Protein AF-A0A7S0BDV6-F1 (afdb_monomer_lite)

Secondary structure (DSSP, 8-state):
---SSTT----TTT-TTSSTTSPPTTEESGGG-EEPTTEEE-TTS-EEE--GGGHHHHHHHHHHHHHHHHHHHHHHHS-HHHHHHHHHHHHHHHHHHHHHHHHH-

Organism: NCBI:txid73915

pLDDT: mean 75.34, std 11.68, range [45.03, 94.56]

Foldseek 3Di:
DPDDPPPQFQDCQFAVVRDQVHGDPQFDDRSSQDGHPQWDADPVRDTDGNDCVVCVVVVVVVVVVVVVVVVVVVVVPDDVVVVVVVVVVVVVVVVVVVVVVVVVD

Structure (mmCIF, N/CA/C/O backbone):
data_AF-A0A7S0BDV6-F1
#
_entry.id   AF-A0A7S0BDV6-F1
#
loop_
_atom_site.group_PDB
_atom_site.id
_atom_site.type_symbol
_atom_site.label_atom_id
_atom_site.label_alt_id
_atom_site.label_comp_id
_atom_site.label_asym_id
_atom_site.label_entity_id
_atom_site.label_seq_id
_atom_site.pdbx_PDB_ins_code
_atom_site.Cartn_x
_atom_site.Cartn_y
_atom_site.Cartn_z
_atom_site.occupancy
_atom_site.B_iso_or_equiv
_atom_site.auth_seq_id
_atom_site.auth_comp_id
_atom_site.auth_asym_id
_atom_site.auth_atom_id
_atom_site.pdbx_PDB_model_num
ATOM 1 N N . GLU A 1 1 ? 9.704 21.426 -44.679 1.00 45.03 1 GLU A N 1
ATOM 2 C CA . GLU A 1 1 ? 9.128 20.967 -43.394 1.00 45.03 1 GLU A CA 1
ATOM 3 C C . GLU A 1 1 ? 10.082 19.947 -42.760 1.00 45.03 1 GLU A C 1
ATOM 5 O O . GLU A 1 1 ? 9.771 18.767 -42.663 1.00 45.03 1 GLU A O 1
ATOM 10 N N . ASP A 1 2 ? 11.277 20.399 -42.366 1.00 48.59 2 ASP A N 1
ATOM 11 C CA . ASP A 1 2 ? 12.398 19.545 -41.936 1.00 48.59 2 ASP A CA 1
ATOM 12 C C . ASP A 1 2 ? 12.646 19.676 -40.431 1.00 48.59 2 ASP A C 1
ATOM 14 O O . ASP A 1 2 ? 13.488 20.452 -39.994 1.00 48.59 2 ASP A O 1
ATOM 18 N N . GLY A 1 3 ? 11.880 18.953 -39.611 1.00 45.69 3 GLY A N 1
ATOM 19 C CA . GLY A 1 3 ? 12.004 19.097 -38.153 1.00 45.69 3 GLY A CA 1
ATOM 20 C C . GLY A 1 3 ? 11.415 17.976 -37.303 1.00 45.69 3 GLY A C 1
ATOM 21 O O . GLY A 1 3 ? 11.022 18.232 -36.170 1.00 45.69 3 GLY A O 1
ATOM 22 N N . LYS A 1 4 ? 11.294 16.744 -37.821 1.00 52.22 4 LYS A N 1
ATOM 23 C CA . LYS A 1 4 ? 10.693 15.618 -37.070 1.00 52.22 4 LYS A CA 1
ATOM 24 C C . LYS A 1 4 ? 11.541 14.345 -36.968 1.00 52.22 4 LYS A C 1
ATOM 26 O O . LYS A 1 4 ? 11.059 13.366 -36.407 1.00 52.22 4 LYS A O 1
ATOM 31 N N . TYR A 1 5 ? 12.783 14.333 -37.455 1.00 54.34 5 TYR A N 1
ATOM 32 C CA . TYR A 1 5 ? 13.541 13.078 -37.610 1.00 54.34 5 TYR A CA 1
ATOM 33 C C . TYR A 1 5 ? 14.766 12.930 -36.694 1.00 54.34 5 TYR A C 1
ATOM 35 O O . TYR A 1 5 ? 15.249 11.814 -36.531 1.00 54.34 5 TYR A O 1
ATOM 43 N N . GLU A 1 6 ? 15.252 13.992 -36.041 1.00 48.59 6 GLU A N 1
ATOM 44 C CA . GLU A 1 6 ? 16.484 13.900 -35.230 1.00 48.59 6 GLU A CA 1
ATOM 45 C C . GLU A 1 6 ? 16.294 13.245 -33.848 1.00 48.59 6 GLU A C 1
ATOM 47 O O . GLU A 1 6 ? 17.263 12.802 -33.237 1.00 48.59 6 GLU A O 1
ATOM 52 N N . ALA A 1 7 ? 15.053 13.090 -33.372 1.00 54.34 7 ALA A N 1
ATOM 53 C CA . ALA A 1 7 ? 14.758 12.459 -32.078 1.00 54.34 7 ALA A CA 1
ATOM 54 C C . ALA A 1 7 ? 14.416 10.953 -32.163 1.00 54.34 7 ALA A C 1
ATOM 56 O O . ALA A 1 7 ? 14.113 10.333 -31.146 1.00 54.34 7 ALA A O 1
ATOM 57 N N . LEU A 1 8 ? 14.459 10.331 -33.349 1.00 60.16 8 LEU A N 1
ATOM 58 C CA . LEU A 1 8 ? 14.025 8.938 -33.565 1.00 60.16 8 LEU A CA 1
ATOM 59 C C . LEU A 1 8 ? 15.142 7.889 -33.425 1.00 60.16 8 LEU A C 1
ATOM 61 O O . LEU A 1 8 ? 15.150 6.865 -34.112 1.00 60.16 8 LEU A O 1
ATOM 65 N N . ARG A 1 9 ? 16.101 8.105 -32.521 1.00 64.94 9 ARG A N 1
ATOM 66 C CA . ARG A 1 9 ? 17.163 7.121 -32.284 1.00 64.94 9 ARG A CA 1
ATOM 67 C C . ARG A 1 9 ? 16.706 6.075 -31.267 1.00 64.94 9 ARG A C 1
ATOM 69 O O . ARG A 1 9 ? 16.666 6.332 -30.069 1.00 64.94 9 ARG A O 1
ATOM 76 N N . CYS A 1 10 ? 16.399 4.875 -31.753 1.00 65.75 10 CYS A N 1
ATOM 77 C CA . CYS A 1 10 ? 16.157 3.704 -30.908 1.00 65.75 10 CYS A CA 1
ATOM 78 C C . CYS A 1 10 ? 17.395 3.395 -30.060 1.00 65.75 10 CYS A C 1
ATOM 80 O O . CYS A 1 10 ? 18.454 3.061 -30.595 1.00 65.75 10 CYS A O 1
ATOM 82 N N . LEU A 1 11 ? 17.260 3.475 -28.735 1.00 70.94 11 LEU A N 1
ATOM 83 C CA . LEU A 1 11 ? 18.288 2.980 -27.826 1.00 70.94 11 LEU A CA 1
ATOM 84 C C . LEU A 1 11 ? 18.282 1.444 -27.850 1.00 70.94 11 LEU A C 1
ATOM 86 O O . LEU A 1 11 ? 17.205 0.845 -27.814 1.00 70.94 11 LEU A O 1
ATOM 90 N N . PRO A 1 12 ? 19.453 0.785 -27.818 1.00 66.75 12 PRO A N 1
ATOM 91 C CA . PRO A 1 12 ? 19.533 -0.678 -27.843 1.00 66.75 12 PRO A CA 1
ATOM 92 C C . PRO A 1 12 ? 18.791 -1.335 -26.665 1.00 66.75 12 PRO A C 1
ATOM 94 O O . PRO A 1 12 ? 18.235 -2.416 -26.817 1.00 66.75 12 PRO A O 1
ATOM 97 N N . LYS A 1 13 ? 18.693 -0.648 -25.514 1.00 66.56 13 LYS A N 1
ATOM 98 C CA . LYS A 1 13 ? 17.905 -1.085 -24.343 1.00 66.56 13 LYS A CA 1
ATOM 99 C C . LYS A 1 13 ? 16.378 -1.049 -24.550 1.00 66.56 13 LYS A C 1
ATOM 101 O O . LYS A 1 13 ? 15.644 -1.671 -23.789 1.00 66.56 13 LYS A O 1
ATOM 106 N N . HIS A 1 14 ? 15.894 -0.296 -25.536 1.00 71.19 14 HIS A N 1
ATOM 107 C CA . HIS A 1 14 ? 14.465 -0.099 -25.812 1.00 71.19 14 HIS A CA 1
ATOM 108 C C . HIS A 1 14 ? 14.020 -0.854 -27.073 1.00 71.19 14 HIS A C 1
ATOM 110 O O . HIS A 1 14 ? 12.895 -1.350 -27.126 1.00 71.19 14 HIS A O 1
ATOM 116 N N . CYS A 1 15 ? 14.919 -0.995 -28.054 1.00 72.69 15 CYS A N 1
ATOM 117 C CA . CYS A 1 15 ? 14.682 -1.680 -29.321 1.00 72.69 15 CYS A CA 1
ATOM 118 C C . CYS A 1 15 ? 15.789 -2.737 -29.550 1.00 72.69 15 CYS A C 1
ATOM 120 O O . CYS A 1 15 ? 16.870 -2.372 -30.022 1.00 72.69 15 CYS A O 1
ATOM 122 N N . PRO A 1 16 ? 15.557 -4.039 -29.286 1.00 68.38 16 PRO A N 1
ATOM 123 C CA . PRO A 1 16 ? 16.572 -5.091 -29.447 1.00 68.38 16 PRO A CA 1
ATOM 124 C C . PRO A 1 16 ? 17.097 -5.242 -30.887 1.00 68.38 16 PRO A C 1
ATOM 126 O O . PRO A 1 16 ? 18.193 -5.750 -31.094 1.00 68.38 16 PRO A O 1
ATOM 129 N N . ALA A 1 17 ? 16.346 -4.763 -31.887 1.00 63.97 17 ALA A N 1
ATOM 130 C CA . ALA A 1 17 ? 16.736 -4.775 -33.301 1.00 63.97 17 ALA A CA 1
ATOM 131 C C . ALA A 1 17 ? 17.107 -3.385 -33.861 1.00 63.97 17 ALA A C 1
ATOM 133 O O . ALA A 1 17 ? 17.221 -3.226 -35.077 1.00 63.97 17 ALA A O 1
ATOM 134 N N . GLY A 1 18 ? 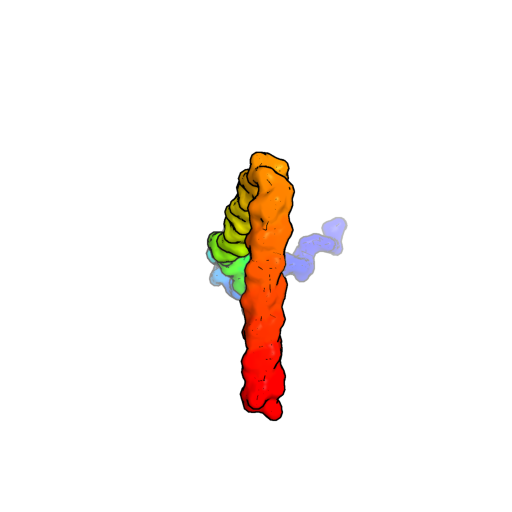17.202 -2.350 -33.013 1.00 62.88 18 GLY A N 1
ATOM 135 C CA . GLY A 1 18 ? 17.472 -0.967 -33.442 1.00 62.88 18 GLY A CA 1
ATOM 136 C C . GLY A 1 18 ? 16.384 -0.342 -34.328 1.00 62.88 18 GLY A C 1
ATOM 137 O O . GLY A 1 18 ? 16.574 0.747 -34.863 1.00 62.88 18 GLY A O 1
ATOM 138 N N . ARG A 1 19 ? 15.242 -1.022 -34.495 1.00 63.62 19 ARG A N 1
ATOM 139 C CA . ARG A 1 19 ? 14.101 -0.569 -35.296 1.00 63.62 19 ARG A CA 1
ATOM 140 C C . ARG A 1 19 ? 12.927 -0.224 -34.378 1.00 63.62 19 ARG A C 1
ATOM 142 O O . ARG A 1 19 ? 12.581 -1.056 -33.541 1.00 63.62 19 ARG A O 1
ATOM 149 N N . PRO A 1 20 ? 12.242 0.913 -34.594 1.00 59.88 20 PRO A N 1
ATOM 150 C CA . PRO A 1 20 ? 11.135 1.373 -33.745 1.00 59.88 20 PRO A CA 1
ATOM 151 C C . PRO A 1 20 ? 9.888 0.479 -33.791 1.00 59.88 20 PRO A C 1
ATOM 153 O O . PRO A 1 20 ? 8.949 0.710 -33.044 1.00 59.88 20 PRO A O 1
ATOM 156 N N . ARG A 1 21 ? 9.860 -0.537 -34.663 1.00 63.62 21 ARG A N 1
ATOM 157 C CA . ARG A 1 21 ? 8.742 -1.481 -34.792 1.00 63.62 21 ARG A CA 1
ATOM 158 C C . ARG A 1 21 ? 8.854 -2.701 -33.874 1.00 63.62 21 ARG A C 1
ATOM 160 O O . ARG A 1 21 ? 7.847 -3.345 -33.616 1.00 63.62 21 ARG A O 1
ATOM 167 N N . ASN A 1 22 ? 10.061 -3.018 -33.401 1.00 68.94 22 ASN A N 1
ATOM 168 C CA . ASN A 1 22 ? 10.328 -4.190 -32.569 1.00 68.94 22 ASN A CA 1
ATOM 169 C C . ASN A 1 22 ? 10.798 -3.710 -31.195 1.00 68.94 22 ASN A C 1
ATOM 171 O O . ASN A 1 22 ? 12.001 -3.562 -30.966 1.00 68.94 22 ASN A O 1
ATOM 175 N N . CYS A 1 23 ? 9.839 -3.421 -30.319 1.00 71.44 23 CYS A N 1
ATOM 176 C CA . CYS A 1 23 ? 10.102 -2.980 -28.955 1.00 71.44 23 CYS A CA 1
ATOM 177 C C . CYS A 1 23 ? 10.494 -4.141 -28.041 1.00 71.44 23 CYS A C 1
ATOM 179 O O . CYS A 1 23 ? 10.079 -5.280 -28.251 1.00 71.44 23 CYS A O 1
ATOM 181 N N . ALA A 1 24 ? 11.307 -3.839 -27.027 1.00 75.12 24 ALA A N 1
ATOM 182 C CA . ALA A 1 24 ? 11.562 -4.758 -25.924 1.00 75.12 24 ALA A CA 1
ATOM 183 C C . ALA A 1 24 ? 10.259 -5.079 -25.163 1.00 75.12 24 ALA A C 1
ATOM 185 O O . ALA A 1 24 ? 9.274 -4.343 -25.244 1.00 75.12 24 ALA A O 1
ATOM 186 N N . GLU A 1 25 ? 10.254 -6.185 -24.423 1.00 77.56 25 GLU A N 1
ATOM 187 C CA . GLU A 1 25 ? 9.083 -6.645 -23.677 1.00 77.56 25 GLU A CA 1
ATOM 188 C C . GLU A 1 25 ? 8.539 -5.561 -22.725 1.00 77.56 25 GLU A C 1
ATOM 190 O O . GLU A 1 25 ? 9.298 -4.841 -22.075 1.00 77.56 25 GLU A O 1
ATOM 195 N N . GLY A 1 26 ? 7.211 -5.403 -22.686 1.00 75.38 26 GLY A N 1
ATOM 196 C CA . GLY A 1 26 ? 6.547 -4.393 -21.853 1.00 75.38 26 GLY A CA 1
ATOM 197 C C . GLY A 1 26 ? 6.663 -2.947 -22.355 1.00 75.38 26 GLY A C 1
ATOM 198 O O . GLY A 1 26 ? 6.299 -2.031 -21.616 1.00 75.38 26 GLY A O 1
ATOM 199 N N . ARG A 1 27 ? 7.141 -2.713 -23.588 1.00 81.19 27 ARG A N 1
ATOM 200 C CA . ARG A 1 27 ? 7.266 -1.375 -24.196 1.00 81.19 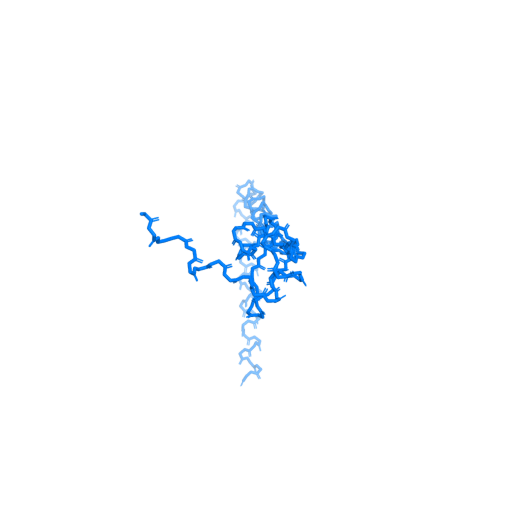27 ARG A CA 1
ATOM 201 C C . ARG A 1 27 ? 6.386 -1.178 -25.418 1.00 81.19 27 ARG A C 1
ATOM 203 O O . ARG A 1 27 ? 6.122 -2.116 -26.163 1.00 81.19 27 ARG A O 1
ATOM 210 N N . ASP A 1 28 ? 5.981 0.067 -25.623 1.00 81.50 28 ASP A N 1
ATOM 211 C CA . ASP A 1 28 ? 5.178 0.512 -26.759 1.00 81.50 28 ASP A CA 1
ATOM 212 C C . ASP A 1 28 ? 5.513 1.977 -27.113 1.00 81.50 28 ASP A C 1
ATOM 214 O O . ASP A 1 28 ? 6.340 2.620 -26.455 1.00 81.50 28 ASP A O 1
ATOM 218 N N . GLY A 1 29 ? 4.870 2.519 -28.145 1.00 74.88 29 GLY A N 1
ATOM 219 C CA . GLY A 1 29 ? 4.956 3.920 -28.553 1.00 74.88 29 GLY A CA 1
ATOM 220 C C . GLY A 1 29 ? 6.136 4.256 -29.466 1.00 74.88 29 GLY A C 1
ATOM 221 O O . GLY A 1 29 ? 6.909 3.401 -29.903 1.00 74.88 29 GLY A O 1
ATOM 222 N N . LEU A 1 30 ? 6.264 5.544 -29.796 1.00 72.19 30 LEU A N 1
ATOM 223 C CA . LEU A 1 30 ? 7.289 6.031 -30.720 1.00 72.19 30 LEU A CA 1
ATOM 224 C C . LEU A 1 30 ? 8.685 5.755 -30.133 1.00 72.19 30 LEU A C 1
ATOM 226 O O . LEU A 1 30 ? 8.992 6.195 -29.027 1.00 72.19 30 LEU A O 1
ATOM 230 N N . VAL A 1 31 ? 9.525 5.005 -30.859 1.00 72.44 31 VAL A N 1
ATOM 231 C CA . VAL A 1 31 ? 10.886 4.614 -30.419 1.00 72.44 31 VAL A CA 1
ATOM 232 C C . VAL A 1 31 ? 10.884 3.722 -29.159 1.00 72.44 31 VAL A C 1
ATOM 234 O O . VAL A 1 31 ? 11.907 3.575 -28.495 1.00 72.44 31 VAL A O 1
ATOM 237 N N . CYS A 1 32 ? 9.753 3.089 -28.820 1.00 74.25 32 CYS A N 1
ATOM 238 C CA . CYS A 1 32 ? 9.624 2.232 -27.634 1.00 74.25 32 CYS A CA 1
ATOM 239 C C . CYS A 1 32 ? 9.940 2.967 -26.314 1.00 74.25 32 CYS A C 1
ATOM 241 O O . CYS A 1 32 ? 10.391 2.354 -25.343 1.00 74.25 32 CYS A O 1
ATOM 243 N N . GLY A 1 33 ? 9.749 4.293 -26.291 1.00 75.25 33 GLY A N 1
ATOM 244 C CA . GLY A 1 33 ? 10.054 5.150 -25.142 1.00 75.25 33 GLY A CA 1
ATOM 245 C C . GLY A 1 33 ? 9.021 5.077 -24.016 1.00 75.25 33 GLY A C 1
ATOM 246 O O . GLY A 1 33 ? 9.284 5.561 -22.919 1.00 75.25 33 GLY A O 1
ATOM 247 N N . THR A 1 34 ? 7.863 4.459 -24.260 1.00 80.38 34 THR A N 1
ATOM 248 C CA . THR A 1 34 ? 6.784 4.324 -23.275 1.00 80.38 34 THR A CA 1
ATOM 249 C C . THR A 1 34 ? 6.638 2.885 -22.794 1.00 80.38 34 THR A C 1
ATOM 251 O O . THR A 1 34 ? 6.749 1.938 -23.574 1.00 80.38 34 THR A O 1
ATOM 254 N N . CYS A 1 35 ? 6.386 2.707 -21.496 1.00 82.19 35 CYS A N 1
ATOM 255 C CA . CYS A 1 35 ? 5.973 1.413 -20.961 1.00 82.19 35 CYS A CA 1
ATOM 256 C C . CYS A 1 35 ? 4.514 1.144 -21.342 1.00 82.19 35 CYS A C 1
ATOM 258 O O . CYS A 1 35 ? 3.688 2.058 -21.378 1.00 82.19 35 CYS A O 1
ATOM 260 N N . ARG A 1 36 ? 4.205 -0.115 -21.647 1.00 83.81 36 ARG A N 1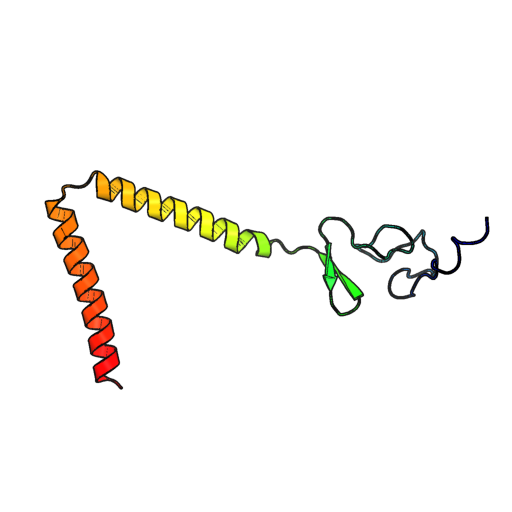
ATOM 261 C CA . ARG A 1 36 ? 2.848 -0.569 -21.954 1.00 83.81 36 ARG A CA 1
ATOM 262 C C . ARG A 1 36 ? 1.947 -0.397 -20.726 1.00 83.81 36 ARG A C 1
ATOM 264 O O . ARG A 1 36 ? 2.423 -0.408 -19.595 1.00 83.81 36 ARG A O 1
ATOM 271 N N . GLN A 1 37 ? 0.637 -0.272 -20.933 1.00 78.69 37 GLN A N 1
ATOM 272 C CA . GLN A 1 37 ? -0.323 -0.235 -19.828 1.00 78.69 37 GLN A CA 1
ATOM 273 C C . GLN A 1 37 ? -0.155 -1.468 -18.921 1.00 78.69 37 GLN A C 1
ATOM 275 O O . GLN A 1 37 ? -0.033 -2.588 -19.417 1.00 78.69 37 GLN A O 1
ATOM 280 N N . GLY A 1 38 ? -0.121 -1.246 -17.605 1.00 75.62 38 GLY A N 1
ATOM 281 C CA . GLY A 1 38 ? 0.205 -2.286 -16.624 1.00 75.62 38 GLY A CA 1
ATOM 282 C C . GLY A 1 38 ? 1.706 -2.506 -16.412 1.00 75.62 38 GLY A C 1
ATOM 283 O O . GLY A 1 38 ? 2.070 -3.475 -15.759 1.00 75.62 38 GLY A O 1
ATOM 284 N N . TYR A 1 39 ? 2.570 -1.636 -16.949 1.00 82.38 39 TYR A N 1
ATOM 285 C CA . TYR A 1 39 ? 4.007 -1.602 -16.675 1.00 82.38 39 TYR A CA 1
ATOM 286 C C . TYR A 1 39 ? 4.450 -0.189 -16.269 1.00 82.38 39 TYR A C 1
ATOM 288 O O . TYR A 1 39 ? 3.942 0.802 -16.796 1.00 82.38 39 TYR A O 1
ATOM 296 N N . PHE A 1 40 ? 5.443 -0.086 -15.386 1.00 81.56 40 PHE A N 1
ATOM 297 C CA . PHE A 1 40 ? 6.040 1.176 -14.944 1.00 81.56 40 PHE A CA 1
ATOM 298 C C . PHE A 1 40 ? 7.552 1.224 -15.232 1.00 81.56 40 PHE A C 1
ATOM 300 O O . PHE A 1 40 ? 8.213 0.178 -15.233 1.00 81.56 40 PHE A O 1
ATOM 307 N N . PRO A 1 41 ? 8.119 2.415 -15.507 1.00 80.69 41 PRO A N 1
ATOM 308 C CA . PRO A 1 41 ? 9.553 2.574 -15.722 1.00 80.69 41 PRO A CA 1
ATOM 309 C C . PRO A 1 41 ? 10.326 2.497 -14.398 1.00 80.69 41 PRO A C 1
ATOM 311 O O . PRO A 1 41 ? 9.935 3.099 -13.402 1.00 80.69 41 PRO A O 1
ATOM 314 N N . VAL A 1 42 ? 11.452 1.789 -14.409 1.00 79.81 42 VAL A N 1
ATOM 315 C CA . VAL A 1 42 ? 12.404 1.675 -13.290 1.00 79.81 42 VAL A CA 1
ATOM 316 C C . VAL A 1 42 ? 13.670 2.479 -13.611 1.00 79.81 42 VAL A C 1
ATOM 318 O O . VAL A 1 42 ? 13.947 2.721 -14.787 1.00 79.81 42 VAL A O 1
ATOM 321 N N . GLU A 1 43 ? 14.460 2.864 -12.602 1.00 76.19 43 GLU A N 1
ATOM 322 C CA . GLU A 1 43 ? 15.699 3.657 -12.758 1.00 76.19 43 GLU A CA 1
ATOM 323 C C . GLU A 1 43 ? 16.675 3.098 -13.809 1.00 76.19 43 GLU A C 1
ATOM 325 O O . GLU A 1 43 ? 17.299 3.862 -14.543 1.00 76.19 43 GLU A O 1
ATOM 330 N N . ASP A 1 44 ? 16.735 1.773 -13.978 1.00 72.06 44 ASP A N 1
ATOM 331 C CA . ASP A 1 44 ? 17.576 1.112 -14.990 1.00 72.06 44 ASP A CA 1
ATOM 332 C C . ASP A 1 44 ? 17.131 1.360 -16.445 1.00 72.06 44 ASP A C 1
ATOM 334 O O . ASP A 1 44 ? 17.766 0.894 -17.405 1.00 72.06 44 ASP A O 1
ATOM 338 N N . GLY A 1 45 ? 16.011 2.061 -16.626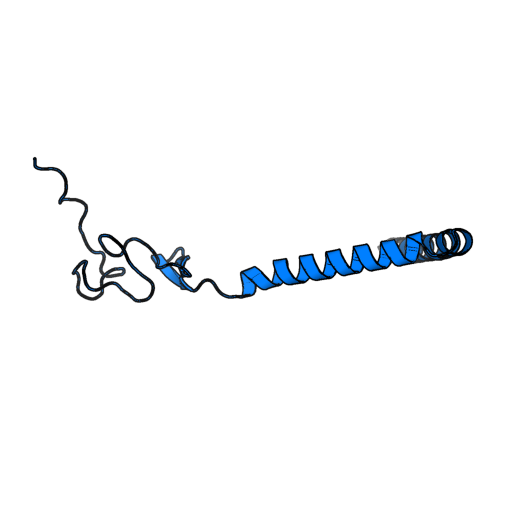 1.00 71.44 45 GLY A N 1
ATOM 339 C CA . GLY A 1 45 ? 15.362 2.265 -17.908 1.00 71.44 45 GLY A CA 1
ATOM 340 C C . GLY A 1 45 ? 14.731 0.978 -18.428 1.00 71.44 45 GLY A C 1
ATOM 341 O O . GLY A 1 45 ? 14.695 0.780 -19.640 1.00 71.44 45 GLY A O 1
ATOM 342 N N . THR A 1 46 ? 14.253 0.090 -17.553 1.00 79.31 46 THR A N 1
ATOM 343 C CA . THR A 1 46 ? 13.437 -1.089 -17.902 1.00 79.31 46 THR A CA 1
ATOM 344 C C . THR A 1 46 ? 11.982 -0.861 -17.496 1.00 79.31 46 THR A C 1
ATOM 346 O O . THR A 1 46 ? 11.706 -0.050 -16.616 1.00 79.31 46 THR A O 1
ATOM 349 N N . CYS A 1 47 ? 11.047 -1.539 -18.162 1.00 80.62 47 CYS A N 1
ATOM 350 C CA . CYS A 1 47 ? 9.636 -1.520 -17.784 1.00 80.62 47 CYS A CA 1
ATOM 351 C C . CYS A 1 47 ? 9.334 -2.783 -16.978 1.00 80.62 47 CYS A C 1
ATOM 353 O O . CYS A 1 47 ? 9.535 -3.887 -17.483 1.00 80.62 47 CYS A O 1
ATOM 355 N N . LYS A 1 48 ? 8.859 -2.630 -15.741 1.00 83.06 48 LYS A N 1
ATOM 356 C CA . LYS A 1 48 ? 8.405 -3.751 -14.905 1.00 83.06 48 LYS A CA 1
ATOM 357 C C . LYS A 1 48 ? 6.883 -3.798 -14.855 1.00 83.06 48 LYS A C 1
ATOM 359 O O . LYS A 1 48 ? 6.271 -2.734 -14.918 1.00 83.06 48 LYS A O 1
ATOM 364 N N . PRO A 1 49 ? 6.269 -4.989 -14.760 1.00 82.00 49 PRO A N 1
ATOM 365 C CA . PRO A 1 49 ? 4.828 -5.090 -14.586 1.00 82.00 49 PRO A CA 1
ATOM 366 C C . PRO A 1 49 ? 4.420 -4.439 -13.261 1.00 82.00 49 PRO A C 1
ATOM 368 O O . PRO A 1 49 ? 5.123 -4.576 -12.261 1.00 82.00 49 PRO A O 1
ATOM 371 N N . CYS A 1 50 ? 3.294 -3.728 -13.263 1.00 74.38 50 CYS A N 1
ATOM 372 C CA . CYS A 1 50 ? 2.611 -3.304 -12.049 1.00 74.38 50 CYS A CA 1
ATOM 373 C C . CYS A 1 50 ? 2.235 -4.567 -11.275 1.00 74.38 50 CYS A C 1
ATOM 375 O O . CYS A 1 50 ? 1.386 -5.343 -11.719 1.00 74.38 50 CYS A O 1
ATOM 377 N N . ASP A 1 51 ? 2.923 -4.802 -10.166 1.00 67.38 51 ASP A N 1
ATOM 378 C CA . ASP A 1 51 ? 2.717 -5.994 -9.363 1.00 67.38 51 ASP A CA 1
ATOM 379 C C . ASP A 1 51 ? 1.465 -5.798 -8.492 1.00 67.38 51 ASP A C 1
ATOM 381 O O . ASP A 1 51 ? 1.195 -4.703 -7.993 1.00 67.38 51 ASP A O 1
ATOM 385 N N . GLY A 1 52 ? 0.657 -6.845 -8.317 1.00 62.59 52 GLY A N 1
ATOM 386 C CA . GLY A 1 52 ? -0.664 -6.752 -7.666 1.00 62.59 52 GLY A CA 1
ATOM 387 C C . GLY A 1 52 ? -0.620 -6.326 -6.190 1.00 62.59 52 GLY A C 1
ATOM 388 O O . GLY A 1 52 ? -1.658 -6.071 -5.579 1.00 62.59 52 GLY A O 1
ATOM 389 N N . VAL A 1 53 ? 0.581 -6.226 -5.620 1.00 58.53 53 VAL A N 1
ATOM 390 C CA . VAL A 1 53 ? 0.848 -5.732 -4.267 1.00 58.53 53 VAL A CA 1
ATOM 391 C C . VAL A 1 53 ? 0.441 -4.276 -4.056 1.00 58.53 53 VAL A C 1
ATOM 393 O O . VAL A 1 53 ? 0.143 -3.934 -2.918 1.00 58.53 53 VAL A O 1
ATOM 396 N N . ASP A 1 54 ? 0.305 -3.454 -5.102 1.00 62.91 54 ASP A N 1
ATOM 397 C CA . ASP A 1 54 ? -0.219 -2.084 -4.958 1.00 62.91 54 ASP A CA 1
ATOM 398 C C . ASP A 1 54 ? -1.709 -2.057 -4.560 1.00 62.91 54 ASP A C 1
ATOM 400 O O . ASP A 1 54 ? -2.182 -1.114 -3.921 1.00 62.91 54 ASP A O 1
ATOM 404 N N . PHE A 1 55 ? -2.461 -3.123 -4.862 1.00 64.62 55 PHE A N 1
ATOM 405 C CA . PHE A 1 55 ? -3.871 -3.252 -4.477 1.00 64.62 55 PHE A CA 1
ATOM 406 C C . PHE A 1 55 ? -4.063 -3.826 -3.073 1.00 64.62 55 PHE A C 1
ATOM 408 O O . PHE A 1 55 ? -5.109 -3.612 -2.460 1.00 64.62 55 PHE A O 1
ATOM 415 N N . LEU A 1 56 ? -3.064 -4.530 -2.541 1.00 77.00 56 LEU A N 1
ATOM 416 C CA . LEU A 1 56 ? -3.126 -5.149 -1.221 1.00 77.00 56 LEU A CA 1
ATOM 417 C C . LEU A 1 56 ? -3.324 -4.135 -0.074 1.00 77.00 56 LEU A C 1
ATOM 419 O O . LEU A 1 56 ? -4.226 -4.357 0.737 1.00 77.00 56 LEU A O 1
ATOM 423 N N . PRO A 1 57 ? -2.578 -3.011 0.015 1.00 79.50 57 PRO A N 1
ATOM 424 C CA . PRO A 1 57 ? -2.801 -2.026 1.071 1.00 79.50 57 PRO A CA 1
ATOM 425 C C . PRO A 1 57 ? -4.162 -1.335 0.930 1.00 79.50 57 PRO A C 1
ATOM 427 O O . PRO A 1 57 ? -4.816 -1.076 1.937 1.00 79.50 57 PRO A O 1
ATOM 430 N N . ALA A 1 58 ? -4.639 -1.099 -0.297 1.00 79.88 58 ALA A N 1
ATOM 431 C CA . ALA A 1 58 ? -5.965 -0.530 -0.537 1.00 79.88 58 ALA A CA 1
ATOM 432 C C . ALA A 1 58 ? -7.095 -1.497 -0.127 1.00 79.88 58 ALA A C 1
ATOM 434 O O . ALA A 1 58 ? -8.072 -1.093 0.510 1.00 79.88 58 ALA A O 1
ATOM 435 N N . ALA A 1 59 ? -6.952 -2.788 -0.431 1.00 84.56 59 ALA A N 1
ATOM 436 C CA . ALA A 1 59 ? -7.889 -3.828 -0.015 1.00 84.56 59 ALA A CA 1
ATOM 437 C C . ALA A 1 59 ? -7.906 -4.003 1.515 1.00 84.56 59 ALA A C 1
ATOM 439 O O . ALA A 1 59 ? -8.968 -4.084 2.126 1.00 84.56 59 ALA A O 1
ATOM 440 N N . LEU A 1 60 ? -6.741 -3.988 2.165 1.00 89.38 60 LEU A N 1
ATOM 441 C CA . LEU A 1 60 ? -6.660 -4.055 3.626 1.00 89.38 60 LEU A CA 1
ATOM 442 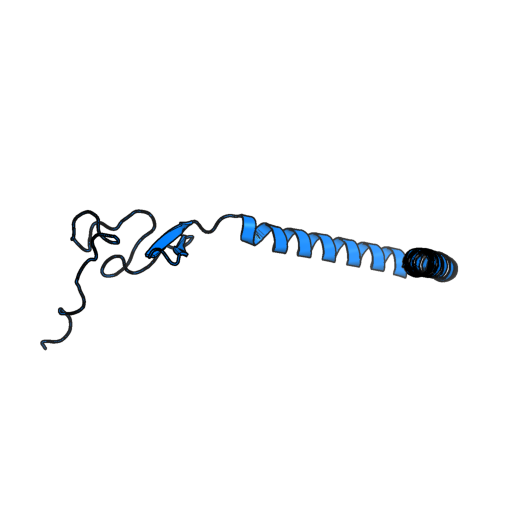C C . LEU A 1 60 ? -7.270 -2.819 4.293 1.00 89.38 60 LEU A C 1
ATOM 444 O O . LEU A 1 60 ? -8.024 -2.959 5.254 1.00 89.38 60 LEU A O 1
ATOM 448 N N . ALA A 1 61 ? -6.996 -1.620 3.772 1.00 89.88 61 ALA A N 1
ATOM 449 C CA . ALA A 1 61 ? -7.556 -0.380 4.303 1.00 89.88 61 ALA A CA 1
ATOM 450 C C . ALA A 1 61 ? -9.087 -0.346 4.189 1.00 89.88 61 ALA A C 1
ATOM 452 O O . ALA A 1 61 ? -9.771 0.048 5.134 1.00 89.88 61 ALA A O 1
ATOM 453 N N . THR A 1 62 ? -9.636 -0.803 3.062 1.00 90.31 62 THR A N 1
ATOM 454 C CA . THR A 1 62 ? -11.092 -0.883 2.866 1.00 90.31 62 THR A CA 1
ATOM 455 C C . THR A 1 62 ? -11.741 -1.895 3.807 1.00 90.31 62 THR A C 1
ATOM 457 O O . THR A 1 62 ? -12.746 -1.572 4.438 1.00 90.31 62 THR A O 1
ATOM 460 N N . VAL A 1 63 ? -11.145 -3.077 3.989 1.00 94.56 63 VAL A N 1
ATOM 461 C CA . VAL A 1 63 ? -11.625 -4.068 4.967 1.00 94.56 63 VAL A CA 1
ATOM 462 C C . VAL A 1 63 ? -11.557 -3.517 6.395 1.00 94.56 63 VAL A C 1
ATOM 464 O O . VAL A 1 63 ? -12.534 -3.620 7.134 1.00 94.56 63 VAL A O 1
ATOM 467 N N . ALA A 1 64 ? -10.447 -2.884 6.781 1.00 93.69 64 ALA A N 1
ATOM 468 C CA . ALA A 1 64 ? -10.284 -2.292 8.108 1.00 93.69 64 ALA A CA 1
ATOM 469 C C . ALA A 1 64 ? -11.320 -1.190 8.381 1.00 93.69 64 ALA A C 1
ATOM 471 O O . ALA A 1 64 ? -11.897 -1.139 9.466 1.00 93.69 64 ALA A O 1
ATOM 472 N N . PHE A 1 65 ? -11.601 -0.343 7.387 1.00 93.81 65 PHE A N 1
ATOM 473 C CA . PHE A 1 65 ? -12.624 0.693 7.492 1.00 93.81 65 PHE A CA 1
ATOM 474 C C . PHE A 1 65 ? -14.024 0.101 7.689 1.00 93.81 65 PHE A C 1
ATOM 476 O O . PHE A 1 65 ? -14.755 0.539 8.576 1.00 93.81 65 PHE A O 1
ATOM 483 N N . LEU A 1 66 ? -14.386 -0.930 6.918 1.00 92.75 66 LEU A N 1
ATOM 484 C CA . LEU A 1 66 ? -15.674 -1.614 7.070 1.00 92.75 66 LEU A CA 1
ATOM 485 C C . LEU A 1 66 ? -15.819 -2.247 8.456 1.00 92.75 66 LEU A C 1
ATOM 487 O O . LEU A 1 66 ? -16.858 -2.090 9.093 1.00 92.75 66 LEU A O 1
ATOM 491 N N . LEU A 1 67 ? -14.766 -2.902 8.954 1.00 92.88 67 LEU A N 1
ATOM 492 C CA . LEU A 1 67 ? -14.751 -3.467 10.302 1.00 92.88 67 LEU A CA 1
ATOM 493 C C . LEU A 1 67 ? -14.940 -2.390 11.370 1.00 92.88 67 LEU A C 1
ATOM 495 O O . LEU A 1 67 ? -15.746 -2.571 12.279 1.00 92.88 67 LEU A O 1
ATOM 499 N N . LEU A 1 68 ? -14.247 -1.258 11.243 1.00 91.31 68 LEU A N 1
ATOM 500 C CA . LEU A 1 68 ? -14.374 -0.138 12.172 1.00 91.31 68 LEU A CA 1
ATOM 501 C C . LEU A 1 68 ? -15.804 0.413 12.185 1.00 91.31 68 LEU A C 1
ATOM 503 O O . LEU A 1 68 ? -16.374 0.601 13.257 1.00 91.31 68 LEU A O 1
ATOM 507 N N . VAL A 1 69 ? -16.417 0.606 11.015 1.00 88.94 69 VAL A N 1
ATOM 508 C CA . VAL A 1 69 ? -17.814 1.053 10.906 1.00 88.94 69 VAL A CA 1
ATOM 509 C C . VAL A 1 69 ? -18.772 0.032 11.521 1.00 88.94 69 VAL A C 1
ATOM 511 O O . VAL A 1 69 ? -19.661 0.421 12.273 1.00 88.94 69 VAL A O 1
ATOM 514 N N . CYS A 1 70 ? -18.580 -1.266 11.270 1.00 87.44 70 CYS A N 1
ATOM 515 C CA . CYS A 1 70 ? -19.382 -2.320 11.893 1.00 87.44 70 CYS A CA 1
ATOM 516 C C . CYS A 1 70 ? -19.264 -2.300 13.421 1.00 87.44 70 CYS A C 1
ATOM 518 O O . CYS A 1 70 ? -20.279 -2.372 14.112 1.00 87.44 70 CYS A O 1
ATOM 520 N N . VAL A 1 71 ? -18.046 -2.162 13.955 1.00 87.12 71 VAL A N 1
ATOM 521 C CA . VAL A 1 71 ? -17.810 -2.058 15.400 1.00 87.12 71 VAL A CA 1
ATOM 522 C C . VAL A 1 71 ? -18.511 -0.829 15.966 1.00 87.12 71 VAL A C 1
ATOM 524 O O . VAL A 1 71 ? -19.233 -0.965 16.948 1.00 87.12 71 VAL A O 1
ATOM 527 N N . LEU A 1 72 ? -18.370 0.339 15.332 1.00 84.06 72 LEU A N 1
ATOM 528 C CA . LEU A 1 72 ? -19.045 1.567 15.757 1.00 84.06 72 LEU A CA 1
ATOM 529 C C . LEU A 1 72 ? -20.569 1.454 15.688 1.00 84.06 72 LEU A C 1
ATOM 531 O O . LEU A 1 72 ? -21.246 1.985 16.559 1.00 84.06 72 LEU A O 1
ATOM 535 N N . PHE A 1 73 ? -21.117 0.757 14.693 1.00 84.31 73 PHE A N 1
ATOM 536 C CA . PHE A 1 73 ? -22.560 0.565 14.551 1.00 84.31 73 PHE A CA 1
ATOM 537 C C . PHE A 1 73 ? -2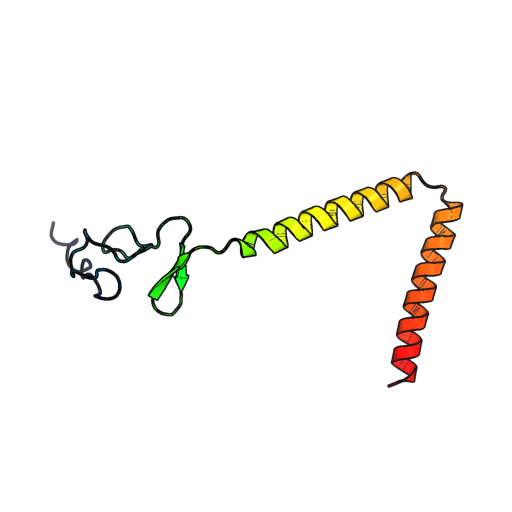3.122 -0.349 15.645 1.00 84.31 73 PHE A C 1
ATOM 539 O O . PHE A 1 73 ? -24.130 -0.027 16.272 1.00 84.31 73 PHE A O 1
ATOM 546 N N . VAL A 1 74 ? -22.433 -1.460 15.929 1.00 84.25 74 VAL A N 1
ATOM 547 C CA . VAL A 1 74 ? -22.770 -2.349 17.053 1.00 84.25 74 VAL A CA 1
ATOM 548 C C . VAL A 1 74 ? -22.609 -1.615 18.381 1.00 84.25 74 VAL A C 1
ATOM 550 O O . VAL A 1 74 ? -23.446 -1.765 19.264 1.00 84.25 74 VAL A O 1
ATOM 553 N N . TRP A 1 75 ? -21.572 -0.786 18.513 1.00 74.62 75 TRP A N 1
ATOM 554 C CA . TRP A 1 75 ? -21.377 0.059 19.684 1.00 74.62 75 TRP A CA 1
ATOM 555 C C . TRP A 1 75 ? -22.500 1.073 19.842 1.00 74.62 75 TRP A C 1
ATOM 557 O O . TRP A 1 75 ? -23.059 1.147 20.925 1.00 74.62 75 TRP A O 1
ATOM 567 N N . ALA A 1 76 ? -22.873 1.806 18.794 1.00 77.75 76 ALA A N 1
ATOM 568 C CA . ALA A 1 76 ? -23.924 2.820 18.838 1.00 77.75 76 ALA A CA 1
ATOM 569 C C . ALA A 1 76 ? -25.298 2.238 19.208 1.00 77.75 76 ALA A C 1
ATOM 571 O O . ALA A 1 76 ? -26.090 2.920 19.853 1.00 77.75 76 ALA A O 1
ATOM 572 N N . GLY A 1 77 ? -25.571 0.986 18.826 1.00 74.19 77 GLY A N 1
ATOM 573 C CA . GLY A 1 77 ? -26.774 0.255 19.235 1.00 74.19 77 GLY A CA 1
ATOM 574 C C . GLY A 1 77 ? -26.672 -0.436 20.601 1.00 74.19 77 GLY A C 1
ATOM 575 O O . GLY A 1 77 ? -27.692 -0.868 21.133 1.00 74.19 77 GLY A O 1
ATOM 576 N N . ALA A 1 78 ? -25.471 -0.566 21.170 1.00 67.94 78 ALA A N 1
ATOM 577 C CA . ALA A 1 78 ? -25.262 -1.157 22.485 1.00 67.94 78 ALA A CA 1
ATOM 578 C C . ALA A 1 78 ? -25.450 -0.104 23.587 1.00 67.94 78 ALA A C 1
ATOM 580 O O . ALA A 1 78 ? -24.883 0.985 23.521 1.00 67.94 78 ALA A O 1
ATOM 581 N N . ASP A 1 79 ? -26.219 -0.463 24.617 1.00 67.19 79 ASP A N 1
ATOM 582 C CA . ASP A 1 79 ? -26.531 0.360 25.791 1.00 67.19 79 ASP A CA 1
ATOM 583 C C . ASP A 1 79 ? -25.336 1.187 26.301 1.00 67.19 79 ASP A C 1
ATOM 585 O O . ASP A 1 79 ? -24.266 0.645 26.608 1.00 67.19 79 ASP A O 1
ATOM 589 N N . SER A 1 80 ? -25.539 2.498 26.474 1.00 60.00 80 SER A N 1
ATOM 590 C CA . SER A 1 80 ? -24.500 3.445 26.911 1.00 60.00 80 SER A CA 1
ATOM 591 C C . SER A 1 80 ? -23.849 3.079 28.250 1.00 60.00 80 SER A C 1
ATOM 593 O O . SER A 1 80 ? -22.681 3.394 28.476 1.00 60.00 80 SER A O 1
ATOM 595 N N . ALA A 1 81 ? -24.537 2.325 29.115 1.00 59.19 81 ALA A N 1
ATOM 596 C CA . ALA A 1 81 ? -23.961 1.803 30.356 1.00 59.19 81 ALA A CA 1
ATOM 597 C C . ALA A 1 81 ? -22.795 0.820 30.114 1.00 59.19 81 ALA A C 1
ATOM 599 O O . ALA A 1 81 ? -21.812 0.818 30.855 1.00 59.19 81 ALA A O 1
ATOM 600 N N . ARG A 1 82 ? -22.868 0.011 29.048 1.00 62.69 82 ARG A N 1
ATOM 601 C CA . ARG A 1 82 ? -21.814 -0.941 28.663 1.00 62.69 82 ARG A CA 1
ATOM 602 C C . ARG A 1 82 ? -20.673 -0.241 27.920 1.00 62.69 82 ARG A C 1
ATOM 604 O O . ARG A 1 82 ? -19.520 -0.630 28.083 1.00 62.69 82 ARG A O 1
ATOM 611 N N . GLN A 1 83 ? -20.980 0.822 27.170 1.00 63.81 83 GLN A N 1
ATOM 612 C CA . GLN A 1 83 ? -19.992 1.643 26.457 1.00 63.81 83 GLN A CA 1
ATOM 613 C C . GLN A 1 83 ? -18.990 2.305 27.413 1.00 63.81 83 GLN A C 1
ATOM 615 O O . GLN A 1 83 ? -17.783 2.257 27.168 1.00 63.81 83 GLN A O 1
ATOM 620 N N . HIS A 1 84 ? -19.465 2.884 28.522 1.00 65.50 84 HIS A N 1
ATOM 621 C CA . HIS A 1 84 ? -18.585 3.499 29.519 1.00 65.50 84 HIS A CA 1
ATOM 622 C C . HIS A 1 84 ? -17.645 2.479 30.173 1.00 65.50 84 HIS A C 1
ATOM 624 O O . HIS A 1 84 ? -16.460 2.764 30.309 1.00 65.50 84 HIS A O 1
ATOM 630 N N . LEU A 1 85 ? -18.128 1.276 30.505 1.00 70.06 85 LEU A N 1
ATOM 631 C CA . LEU A 1 85 ? -17.297 0.222 31.101 1.00 70.06 85 LEU A CA 1
ATOM 632 C C . LEU A 1 85 ? -16.206 -0.280 30.141 1.00 70.06 85 LEU A C 1
ATOM 634 O O . LEU A 1 85 ? -15.044 -0.319 30.530 1.00 70.06 85 LEU A O 1
ATOM 638 N N . VAL A 1 86 ? -16.534 -0.569 28.876 1.00 73.94 86 VAL A N 1
ATOM 639 C CA . VAL A 1 86 ? -15.536 -1.045 27.894 1.00 73.94 86 VAL A CA 1
ATOM 640 C C . VAL A 1 86 ? -14.518 0.046 27.541 1.00 73.94 86 VAL A C 1
ATOM 642 O O . VAL A 1 86 ? -13.331 -0.230 27.371 1.00 73.94 86 VAL A O 1
ATOM 645 N N . THR A 1 87 ? -14.956 1.306 27.463 1.00 78.19 87 THR A N 1
ATOM 646 C CA . THR A 1 87 ? -14.053 2.439 27.203 1.00 78.19 87 THR A CA 1
ATOM 647 C C . THR A 1 87 ? -13.087 2.646 28.368 1.00 78.19 87 THR A C 1
ATOM 649 O O . THR A 1 87 ? -11.892 2.835 28.147 1.00 78.19 87 THR A O 1
ATOM 652 N N . LEU A 1 88 ? -13.582 2.568 29.608 1.00 77.06 88 LEU A N 1
ATOM 653 C CA . LEU A 1 88 ? -12.748 2.656 30.806 1.00 77.06 88 LEU A CA 1
ATOM 654 C C . LEU A 1 88 ? -11.755 1.492 30.894 1.00 77.06 88 LEU A C 1
ATOM 656 O O . LEU A 1 88 ? -10.592 1.734 31.203 1.00 77.06 88 LEU A O 1
ATOM 660 N N . GLU A 1 89 ? -12.164 0.263 30.564 1.00 83.31 89 GLU A N 1
ATOM 661 C CA . GLU A 1 89 ? -11.256 -0.892 30.506 1.00 83.31 89 GLU A CA 1
ATOM 662 C C . GLU A 1 89 ? -10.136 -0.696 29.478 1.00 83.31 89 GLU A C 1
ATOM 664 O O . GLU A 1 89 ? -8.968 -0.915 29.796 1.00 83.31 89 GLU A O 1
ATOM 669 N N . LEU A 1 90 ? -10.452 -0.229 28.265 1.00 83.75 90 LEU A N 1
ATOM 670 C CA . LEU A 1 90 ? -9.442 0.009 27.228 1.00 83.75 90 LEU A CA 1
ATOM 671 C C . LEU A 1 90 ? -8.458 1.120 27.608 1.00 83.75 90 LEU A C 1
ATOM 673 O O . LEU A 1 90 ? -7.251 0.956 27.426 1.00 83.75 90 LEU A O 1
ATOM 677 N N . VAL A 1 91 ? -8.953 2.230 28.163 1.00 86.25 91 VAL A N 1
ATOM 678 C CA . VAL A 1 91 ? -8.103 3.320 28.670 1.00 86.25 91 VAL A CA 1
ATOM 679 C C . VAL A 1 91 ? -7.218 2.819 29.809 1.00 86.25 91 VAL A C 1
ATOM 681 O O . VAL A 1 91 ? -6.033 3.150 29.855 1.00 86.25 91 VAL A O 1
ATOM 684 N N . PHE A 1 92 ? -7.761 1.984 30.696 1.00 88.06 92 PHE A N 1
ATOM 685 C CA . PHE A 1 92 ? -7.000 1.385 31.783 1.00 88.06 92 PHE A CA 1
ATOM 686 C C . PHE A 1 92 ? -5.884 0.479 31.251 1.00 88.06 92 PHE A C 1
ATOM 688 O O . PHE A 1 92 ? -4.733 0.662 31.638 1.00 88.06 92 PHE A O 1
ATOM 695 N N . ILE A 1 93 ? -6.177 -0.430 30.315 1.00 90.06 93 ILE A N 1
ATOM 696 C CA . ILE A 1 93 ? -5.180 -1.326 29.703 1.00 90.06 93 ILE A CA 1
ATOM 697 C C . ILE A 1 93 ? -4.084 -0.523 28.991 1.00 90.06 93 ILE A C 1
ATOM 699 O O . ILE A 1 93 ? -2.900 -0.778 29.206 1.00 90.06 93 ILE A O 1
ATOM 703 N N . ALA A 1 94 ? -4.456 0.474 28.184 1.00 87.88 94 ALA A N 1
ATOM 704 C CA . ALA A 1 94 ? -3.493 1.331 27.496 1.00 87.88 94 ALA A CA 1
ATOM 705 C C . ALA A 1 94 ? -2.600 2.096 28.489 1.00 87.88 94 ALA A C 1
ATOM 707 O O . ALA A 1 94 ? -1.384 2.160 28.310 1.00 87.88 94 ALA A O 1
ATOM 708 N N . GLY A 1 95 ? -3.188 2.615 29.571 1.00 88.19 95 GLY A N 1
ATOM 709 C CA . GLY A 1 95 ? -2.455 3.265 30.655 1.00 88.19 95 GLY A CA 1
ATOM 710 C C . GLY A 1 95 ? -1.472 2.324 31.353 1.00 88.19 95 GLY A C 1
ATOM 711 O O . GLY A 1 95 ? -0.319 2.698 31.556 1.00 88.19 95 GLY A O 1
ATOM 712 N N . GLN A 1 96 ? -1.884 1.088 31.660 1.00 86.81 96 GLN A N 1
ATOM 713 C CA . GLN A 1 96 ? -1.003 0.076 32.259 1.00 86.81 96 GLN A CA 1
ATOM 714 C C . GLN A 1 96 ? 0.210 -0.210 31.366 1.00 86.81 96 GLN A C 1
ATOM 716 O O . GLN A 1 96 ? 1.337 -0.229 31.855 1.00 86.81 96 GLN A O 1
ATOM 721 N N . VAL A 1 97 ? 0.014 -0.354 30.051 1.00 90.81 97 VAL A N 1
ATOM 722 C CA . VAL A 1 97 ? 1.122 -0.577 29.109 1.00 90.81 97 VAL A CA 1
ATOM 723 C C . VAL A 1 97 ? 2.110 0.591 29.138 1.00 90.81 97 VAL A C 1
ATOM 725 O O . VAL A 1 97 ? 3.307 0.367 29.298 1.00 90.81 97 VAL A O 1
ATOM 728 N N . VAL A 1 98 ? 1.635 1.838 29.070 1.00 91.25 98 VAL A N 1
ATOM 729 C CA . VAL A 1 98 ? 2.513 3.022 29.114 1.00 91.25 98 VAL A CA 1
ATOM 730 C C . VAL A 1 98 ? 3.301 3.090 30.424 1.00 91.25 98 VAL A C 1
ATOM 732 O O . VAL A 1 98 ? 4.511 3.301 30.393 1.00 91.25 98 VAL A O 1
ATOM 735 N N . LEU A 1 99 ? 2.647 2.858 31.565 1.00 89.38 99 LEU A N 1
ATOM 736 C CA . LEU A 1 99 ? 3.302 2.877 32.876 1.00 89.38 99 LEU A CA 1
ATOM 737 C C . LEU A 1 99 ? 4.360 1.774 33.006 1.00 89.38 99 LEU A C 1
ATOM 739 O O . LEU A 1 99 ? 5.448 2.029 33.516 1.00 89.38 99 LEU A O 1
ATOM 743 N N . THR A 1 100 ? 4.083 0.565 32.506 1.00 88.94 100 THR A N 1
ATOM 744 C CA . THR A 1 100 ? 5.075 -0.525 32.516 1.00 88.94 100 THR A CA 1
ATOM 745 C C . THR A 1 100 ? 6.285 -0.214 31.639 1.00 88.94 100 THR A C 1
ATOM 747 O O . THR A 1 100 ? 7.412 -0.485 32.042 1.00 88.94 100 THR A O 1
ATOM 750 N N . VAL A 1 101 ? 6.078 0.417 30.480 1.00 89.25 101 VAL A N 1
ATOM 751 C CA . VAL A 1 101 ? 7.172 0.856 29.603 1.00 89.25 101 VAL A CA 1
ATOM 752 C C . VAL A 1 101 ? 8.003 1.951 30.273 1.00 89.25 101 VAL A C 1
ATOM 754 O O . VAL A 1 101 ? 9.228 1.909 30.212 1.00 89.25 101 VAL A O 1
ATOM 757 N N . GLN A 1 102 ? 7.356 2.896 30.957 1.00 79.38 102 GLN A N 1
ATOM 758 C CA . GLN A 1 102 ? 8.041 3.964 31.690 1.00 79.38 102 GLN A CA 1
ATOM 759 C C . GLN A 1 102 ? 8.819 3.461 32.912 1.00 79.38 102 GLN A C 1
ATOM 761 O O . GLN A 1 102 ? 9.798 4.090 33.284 1.00 79.38 102 GLN A O 1
ATOM 766 N N . MET A 1 103 ? 8.410 2.347 33.527 1.00 78.00 103 MET A N 1
ATOM 767 C CA . MET A 1 103 ? 9.115 1.743 34.666 1.00 78.00 103 MET A CA 1
ATOM 768 C C . MET A 1 103 ? 10.344 0.915 34.251 1.00 78.00 103 MET A C 1
ATOM 770 O O . MET A 1 103 ? 11.220 0.662 35.074 1.00 78.00 103 MET A O 1
ATOM 774 N N . VAL A 1 104 ? 10.387 0.456 32.998 1.00 79.25 104 VAL A N 1
ATOM 775 C CA . VAL A 1 104 ? 11.503 -0.323 32.432 1.00 79.25 104 VAL A CA 1
ATOM 776 C C . VAL A 1 104 ? 12.609 0.574 31.858 1.00 79.25 104 VAL A C 1
ATOM 778 O O . VAL A 1 104 ? 13.747 0.117 31.736 1.00 79.25 104 VAL A O 1
ATOM 781 N N . SER A 1 105 ? 12.286 1.824 31.507 1.00 61.97 105 SER A N 1
ATOM 782 C CA . SER A 1 105 ? 13.255 2.844 31.079 1.00 61.97 105 SER A CA 1
ATOM 783 C C . SER A 1 105 ? 13.915 3.552 32.256 1.00 61.97 105 SER A C 1
ATOM 785 O O . SER A 1 105 ? 15.021 4.083 32.007 1.00 61.97 105 SER A O 1
#

Radius of gyration: 28.54 Å; chains: 1; bounding box: 46×28×78 Å

Sequence (105 aa):
EDGKYEALRCLPKHCPAGRPRNCAEGRDGLVCGTCRQGYFPVEDGTCKPCDGVDFLPAALATVAFLLLVCVLFVWAGADSARQHLVTLELVFIAGQVVLTVQMVS